Protein AF-A0A101IDC4-F1 (afdb_monomer_lite)

Secondary structure (DSSP, 8-state):
--HHHHHHHHHTT-SEEEEEE-STT-HHHHHHHTS---SSEEEEEETTSPPEEEE-

Sequence (56 aa):
MKSDIDRYLKENNADALWVTGAAQHNPTMVYMTGGGHMTQADVIKKIGTDPILCHA

Foldseek 3Di:
DLLVLLVVCVVVVHQKDKDWAFPVVRVVVCVLVVNDGGHTWIWIGGRPDRIDIGDD

pLDDT: mean 92.93, std 7.04, range [60.91, 97.56]

Radius of gyration: 11.23 Å; chains: 1; bounding box: 21×21×28 Å

Structure (mmCIF, N/CA/C/O backbone):
data_AF-A0A101IDC4-F1
#
_entry.id   AF-A0A101IDC4-F1
#
loop_
_atom_site.group_PDB
_atom_site.id
_atom_site.type_symbol
_atom_site.label_atom_id
_atom_site.label_alt_id
_atom_site.label_comp_id
_atom_site.label_asym_id
_atom_site.label_entity_id
_atom_site.label_seq_id
_atom_site.pdbx_PDB_ins_code
_atom_site.Cartn_x
_atom_site.Cartn_y
_atom_site.Cartn_z
_atom_site.occupancy
_atom_site.B_iso_or_equiv
_atom_site.auth_seq_id
_atom_site.auth_comp_id
_atom_site.auth_asym_id
_atom_site.auth_atom_id
_atom_site.pdbx_PDB_model_num
ATOM 1 N N . MET A 1 1 ? 6.282 -1.880 11.585 1.00 60.91 1 MET A N 1
ATOM 2 C CA . MET A 1 1 ? 6.732 -1.545 10.212 1.00 60.91 1 MET A CA 1
ATOM 3 C C . MET A 1 1 ? 5.616 -1.546 9.153 1.00 60.91 1 MET A C 1
ATOM 5 O O . MET A 1 1 ? 5.568 -0.600 8.382 1.00 60.91 1 MET A O 1
ATOM 9 N N . LYS A 1 2 ? 4.684 -2.517 9.075 1.00 66.50 2 LYS A N 1
ATOM 10 C CA . LYS A 1 2 ? 3.408 -2.337 8.317 1.00 66.50 2 LYS A CA 1
ATOM 11 C C . LYS A 1 2 ? 2.265 -1.823 9.201 1.00 66.50 2 LYS A C 1
ATOM 13 O O . LYS A 1 2 ? 1.477 -0.996 8.767 1.00 66.50 2 LYS A O 1
ATOM 18 N N . SER A 1 3 ? 2.250 -2.238 10.467 1.00 72.56 3 SER A N 1
ATOM 19 C CA . SER A 1 3 ? 1.374 -1.702 11.518 1.00 72.56 3 SER A CA 1
ATOM 20 C C . SER A 1 3 ? 1.563 -0.201 11.764 1.00 72.56 3 SER A C 1
ATOM 22 O O . SER A 1 3 ? 0.616 0.486 12.132 1.00 72.56 3 SER A O 1
ATOM 24 N N . ASP A 1 4 ? 2.767 0.323 11.517 1.00 91.12 4 ASP A N 1
ATOM 25 C CA . ASP A 1 4 ? 3.041 1.758 11.638 1.00 91.12 4 ASP A CA 1
ATOM 26 C C . ASP A 1 4 ? 2.332 2.572 10.560 1.00 91.12 4 ASP A C 1
ATOM 28 O O . ASP A 1 4 ? 1.968 3.708 10.827 1.00 91.12 4 ASP A O 1
ATOM 32 N N . ILE A 1 5 ? 2.076 1.998 9.376 1.00 93.56 5 ILE A N 1
ATOM 33 C CA . ILE A 1 5 ? 1.321 2.685 8.319 1.00 93.56 5 ILE A CA 1
ATOM 34 C C . ILE A 1 5 ? -0.077 3.028 8.833 1.00 93.56 5 ILE A C 1
ATOM 36 O O . ILE A 1 5 ? -0.518 4.156 8.671 1.00 93.56 5 ILE A O 1
ATOM 40 N N . ASP A 1 6 ? -0.738 2.108 9.537 1.00 93.88 6 ASP A N 1
ATOM 41 C CA . ASP A 1 6 ? -2.063 2.373 10.109 1.00 93.88 6 ASP A CA 1
ATOM 42 C C . ASP A 1 6 ? -2.016 3.442 11.200 1.00 93.88 6 ASP A C 1
ATOM 44 O O . ASP A 1 6 ? -2.929 4.262 11.297 1.00 93.88 6 ASP A O 1
ATOM 48 N N . ARG A 1 7 ? -0.950 3.459 12.007 1.00 95.38 7 ARG A N 1
ATOM 49 C CA . ARG A 1 7 ? -0.721 4.526 12.984 1.00 95.38 7 ARG A CA 1
ATOM 50 C C . ARG A 1 7 ? -0.535 5.874 12.284 1.00 95.38 7 ARG A C 1
ATOM 52 O O . ARG A 1 7 ? -1.216 6.823 12.649 1.00 95.38 7 ARG A O 1
ATOM 59 N N . TYR A 1 8 ? 0.308 5.948 11.257 1.00 95.62 8 TYR A N 1
ATOM 60 C CA . TYR A 1 8 ?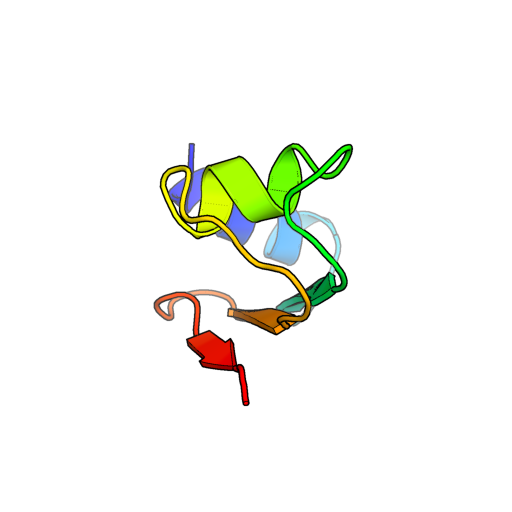 0.551 7.182 10.513 1.00 95.62 8 TYR A CA 1
ATOM 61 C C . TYR A 1 8 ? -0.688 7.671 9.762 1.00 95.62 8 TYR A C 1
ATOM 63 O O . TYR A 1 8 ? -0.956 8.868 9.774 1.00 95.62 8 TYR A O 1
ATOM 71 N N . LEU A 1 9 ? -1.473 6.774 9.163 1.00 95.88 9 LEU A N 1
ATOM 72 C CA . LEU A 1 9 ? -2.742 7.129 8.526 1.00 95.88 9 LEU A CA 1
ATOM 73 C C . LEU A 1 9 ? -3.707 7.765 9.541 1.00 95.88 9 LEU A C 1
ATOM 75 O O . LEU A 1 9 ? -4.253 8.832 9.272 1.00 95.88 9 LEU A O 1
ATOM 79 N N . LYS A 1 10 ? -3.829 7.187 10.746 1.00 95.50 10 LYS A N 1
ATOM 80 C CA . LYS A 1 10 ? -4.630 7.768 11.840 1.00 95.50 10 LYS A CA 1
ATOM 81 C C . LYS A 1 10 ? -4.090 9.118 12.315 1.00 95.50 10 LYS A C 1
ATOM 83 O O . LYS A 1 10 ? -4.857 10.066 12.421 1.00 95.50 10 LYS A O 1
ATOM 88 N N . GLU A 1 11 ? -2.788 9.212 12.590 1.00 97.38 11 GLU A N 1
ATOM 89 C CA . GLU A 1 11 ? -2.133 10.443 13.065 1.00 97.38 11 GLU A CA 1
ATOM 90 C C . GLU A 1 11 ? -2.269 11.600 12.060 1.00 97.38 11 GLU A C 1
ATOM 92 O O . GLU A 1 11 ? -2.338 12.757 12.466 1.00 97.38 11 GLU A O 1
ATOM 97 N N . ASN A 1 12 ? -2.348 11.294 10.760 1.00 97.38 12 ASN A N 1
ATOM 98 C CA . ASN A 1 12 ? -2.450 12.283 9.686 1.00 97.38 12 ASN A CA 1
ATOM 99 C C . ASN A 1 12 ? -3.880 12.472 9.141 1.00 97.38 12 ASN A C 1
ATOM 101 O O . ASN A 1 12 ? -4.046 13.167 8.143 1.00 97.38 12 ASN A O 1
ATOM 105 N N . ASN A 1 13 ? -4.909 11.893 9.775 1.00 97.38 13 ASN A N 1
ATOM 106 C CA . ASN A 1 13 ? -6.306 11.945 9.312 1.00 97.38 13 ASN A CA 1
ATOM 107 C C . ASN A 1 13 ? -6.486 11.502 7.844 1.00 97.38 13 ASN A C 1
ATOM 109 O O . ASN A 1 13 ? -7.246 12.108 7.091 1.00 97.38 13 ASN A O 1
ATOM 113 N N . ALA A 1 14 ? -5.766 10.459 7.433 1.00 97.44 14 ALA A N 1
ATOM 114 C CA . ALA A 1 14 ? -5.858 9.874 6.102 1.00 97.44 14 ALA A CA 1
ATOM 115 C C . ALA A 1 14 ? -6.588 8.526 6.155 1.00 97.44 14 ALA A C 1
ATOM 117 O O . ALA A 1 14 ? -6.244 7.653 6.952 1.00 97.44 14 ALA A O 1
ATOM 118 N N . ASP A 1 15 ? -7.557 8.322 5.262 1.00 96.62 15 ASP A N 1
ATOM 119 C CA . ASP A 1 15 ? -8.333 7.075 5.213 1.00 96.62 15 ASP A CA 1
ATOM 120 C C . ASP A 1 15 ? -7.537 5.899 4.619 1.00 96.62 15 ASP A C 1
ATOM 122 O O . ASP A 1 15 ? -7.754 4.731 4.969 1.00 96.62 15 ASP A O 1
ATOM 126 N N . ALA A 1 16 ? -6.612 6.196 3.701 1.00 96.38 16 ALA A N 1
ATOM 127 C CA . ALA A 1 16 ? -5.822 5.201 2.990 1.00 96.38 16 ALA A CA 1
ATOM 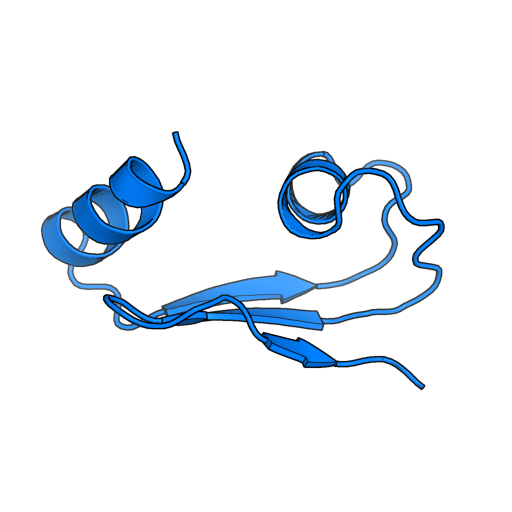128 C C . ALA A 1 16 ? -4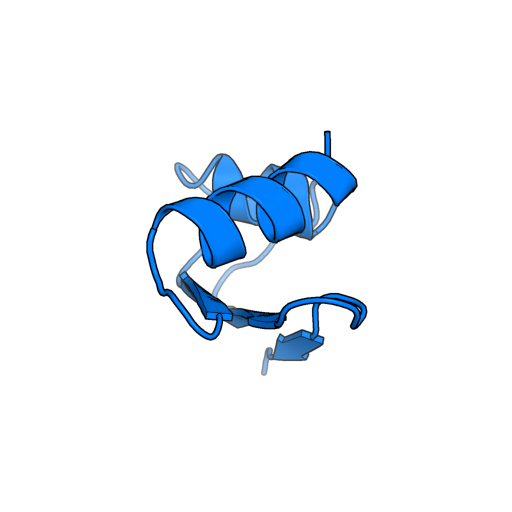.506 5.764 2.436 1.00 96.38 16 ALA A C 1
ATOM 130 O O . ALA A 1 16 ? -4.357 6.965 2.216 1.00 96.38 16 ALA A O 1
ATOM 131 N N . LEU A 1 17 ? -3.576 4.855 2.145 1.00 96.25 17 LEU A N 1
ATOM 132 C CA . LEU A 1 17 ? -2.387 5.091 1.336 1.00 96.25 17 LEU A CA 1
ATOM 133 C C . LEU A 1 17 ? -2.599 4.491 -0.058 1.00 96.25 17 LEU A C 1
ATOM 135 O O . LEU A 1 17 ? -2.954 3.316 -0.175 1.00 96.25 17 LEU A O 1
ATOM 139 N N . TRP A 1 18 ? -2.318 5.277 -1.096 1.00 97.56 18 TRP A N 1
ATOM 140 C CA . TRP A 1 18 ? -2.267 4.817 -2.482 1.00 97.56 18 TRP A CA 1
ATOM 141 C C . TRP A 1 18 ? -0.832 4.900 -3.001 1.00 97.56 18 TRP A C 1
ATOM 143 O O . TRP A 1 18 ? -0.206 5.959 -2.981 1.00 97.56 18 TRP A O 1
ATOM 153 N N . VAL A 1 19 ? -0.305 3.763 -3.442 1.00 96.31 19 VAL A N 1
ATOM 154 C CA . VAL A 1 19 ? 1.010 3.640 -4.071 1.00 96.31 19 VAL A CA 1
ATOM 155 C C . VAL A 1 19 ? 0.778 3.246 -5.519 1.00 96.31 19 VAL A C 1
ATOM 157 O O . VAL A 1 19 ? 0.131 2.235 -5.763 1.00 96.31 19 VAL A O 1
ATOM 160 N N . THR A 1 20 ? 1.301 4.016 -6.465 1.00 96.75 20 THR A N 1
ATOM 161 C CA . THR A 1 20 ? 1.050 3.813 -7.898 1.00 96.75 20 THR A CA 1
ATOM 162 C C . THR A 1 20 ? 2.353 3.719 -8.689 1.00 96.75 20 THR A C 1
ATOM 164 O O . THR A 1 20 ? 3.391 4.230 -8.255 1.00 96.75 20 THR A O 1
ATOM 167 N N . GLY 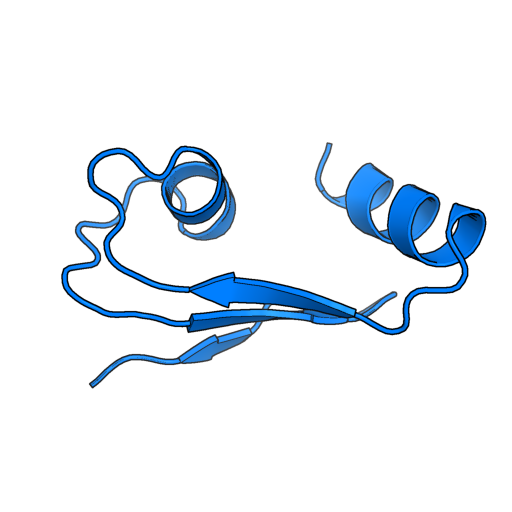A 1 21 ? 2.297 3.069 -9.851 1.00 95.25 21 GLY A N 1
ATOM 168 C CA . GLY A 1 21 ? 3.384 2.992 -10.825 1.00 95.25 21 GLY A CA 1
ATOM 169 C C . GLY A 1 21 ? 4.201 1.699 -10.771 1.00 95.25 21 GLY A C 1
ATOM 170 O O . GLY A 1 21 ? 3.814 0.705 -10.158 1.00 95.25 21 GLY A O 1
ATOM 171 N N . ALA A 1 22 ? 5.340 1.701 -11.464 1.00 95.31 22 ALA A N 1
ATOM 172 C CA . ALA A 1 22 ? 6.261 0.567 -11.496 1.00 95.31 22 ALA A CA 1
ATOM 173 C C . ALA A 1 22 ? 6.988 0.391 -10.152 1.00 95.31 22 ALA A C 1
ATOM 175 O O . ALA A 1 22 ? 7.150 1.346 -9.396 1.00 95.31 22 ALA A O 1
ATOM 176 N N . ALA A 1 23 ? 7.494 -0.814 -9.880 1.00 95.25 23 ALA A N 1
ATOM 177 C CA . ALA A 1 23 ? 8.375 -1.069 -8.736 1.00 95.25 23 ALA A CA 1
ATOM 178 C C . ALA A 1 23 ? 9.776 -0.455 -8.924 1.00 95.25 23 ALA A C 1
ATOM 180 O O . ALA A 1 23 ? 10.464 -0.149 -7.949 1.00 95.25 23 ALA A O 1
ATOM 181 N N . GLN A 1 24 ? 10.209 -0.246 -10.171 1.00 95.00 24 GLN A N 1
ATOM 182 C CA . GLN A 1 24 ? 11.482 0.411 -10.464 1.00 95.00 24 GLN A CA 1
ATOM 183 C C . GLN A 1 24 ? 11.469 1.856 -9.963 1.00 95.00 24 GLN A C 1
ATOM 185 O O . GLN A 1 24 ? 10.535 2.606 -10.230 1.00 95.00 24 GLN A O 1
ATOM 190 N N . HIS A 1 25 ? 12.512 2.236 -9.223 1.00 94.25 25 HIS A N 1
ATOM 191 C CA . HIS A 1 25 ? 12.630 3.547 -8.572 1.00 94.25 25 HIS A CA 1
ATOM 192 C C . HIS A 1 25 ? 11.494 3.885 -7.584 1.00 94.25 25 HIS A C 1
ATOM 194 O O . HIS A 1 25 ? 11.385 5.026 -7.144 1.00 94.25 25 HIS A O 1
ATOM 200 N N . ASN A 1 26 ? 10.690 2.895 -7.177 1.00 95.75 26 ASN A N 1
ATOM 201 C CA . ASN A 1 26 ? 9.585 3.056 -6.239 1.00 95.75 26 ASN A CA 1
ATOM 202 C C . ASN A 1 26 ? 9.775 2.124 -5.029 1.00 95.75 26 ASN A C 1
ATOM 204 O O . ASN A 1 26 ? 9.224 1.016 -4.985 1.00 95.75 26 ASN A O 1
ATOM 208 N N . PRO A 1 27 ? 10.565 2.547 -4.026 1.00 94.81 27 PRO A N 1
ATOM 209 C CA . PRO A 1 27 ? 10.851 1.716 -2.860 1.00 94.81 27 PRO A CA 1
ATOM 210 C C . PRO A 1 27 ? 9.582 1.355 -2.075 1.00 94.81 27 PRO A C 1
ATOM 212 O O . PRO A 1 27 ? 9.509 0.273 -1.493 1.00 94.81 27 PRO A O 1
ATOM 215 N N . THR A 1 28 ? 8.558 2.212 -2.096 1.00 94.44 28 THR A N 1
ATOM 216 C CA . THR A 1 28 ? 7.272 1.939 -1.446 1.00 94.44 28 THR A CA 1
ATOM 217 C C . THR A 1 28 ? 6.554 0.769 -2.116 1.00 94.44 28 THR A C 1
ATOM 219 O O . THR A 1 28 ? 6.100 -0.140 -1.426 1.00 94.44 28 THR A O 1
ATOM 222 N N . MET A 1 29 ? 6.501 0.730 -3.451 1.00 95.50 29 MET A N 1
ATOM 223 C CA . MET A 1 29 ? 5.910 -0.393 -4.188 1.00 95.50 29 MET A CA 1
ATOM 224 C C . MET A 1 29 ? 6.669 -1.701 -3.924 1.00 95.50 29 MET A C 1
ATOM 226 O O . MET A 1 29 ? 6.048 -2.730 -3.654 1.00 95.50 29 MET A O 1
ATOM 230 N N . VAL A 1 30 ? 8.008 -1.660 -3.914 1.00 95.12 30 VAL A N 1
ATOM 231 C CA . VAL A 1 30 ? 8.862 -2.815 -3.575 1.00 95.12 30 VAL A CA 1
ATOM 232 C C . VAL A 1 30 ? 8.551 -3.335 -2.172 1.00 95.12 30 VAL A C 1
ATOM 234 O O . VAL A 1 30 ? 8.344 -4.534 -1.985 1.00 95.12 30 VAL A O 1
ATOM 237 N N . TYR A 1 31 ? 8.465 -2.439 -1.190 1.00 93.81 31 TYR A N 1
ATOM 238 C CA . TYR A 1 31 ? 8.168 -2.794 0.195 1.00 93.81 31 TYR A CA 1
ATOM 239 C C . TYR A 1 31 ? 6.766 -3.400 0.364 1.00 93.81 31 TYR A C 1
ATOM 241 O O . TYR A 1 31 ? 6.584 -4.368 1.108 1.00 93.81 31 TYR A O 1
ATOM 249 N N . MET A 1 32 ? 5.773 -2.850 -0.339 1.00 93.19 32 MET A N 1
ATOM 250 C CA . MET A 1 32 ? 4.385 -3.302 -0.239 1.00 93.19 32 MET A CA 1
ATOM 251 C C . MET A 1 32 ? 4.145 -4.641 -0.945 1.00 93.19 32 MET A C 1
ATOM 253 O O . MET A 1 32 ? 3.346 -5.437 -0.457 1.00 93.19 32 MET A O 1
ATOM 257 N N . THR A 1 33 ? 4.864 -4.918 -2.035 1.00 92.69 33 THR A N 1
ATOM 258 C CA . THR A 1 33 ? 4.704 -6.141 -2.848 1.00 92.69 33 THR A CA 1
ATOM 259 C C . THR A 1 33 ? 5.745 -7.228 -2.562 1.00 92.69 33 THR A C 1
ATOM 261 O O . THR A 1 33 ? 5.643 -8.325 -3.101 1.00 92.69 33 THR A O 1
ATOM 264 N N . GLY A 1 34 ? 6.743 -6.959 -1.713 1.00 91.81 34 GLY A N 1
ATOM 265 C CA . GLY A 1 34 ? 7.792 -7.927 -1.370 1.00 91.81 34 GLY A CA 1
ATOM 266 C C . GLY A 1 34 ? 8.856 -8.116 -2.458 1.00 91.81 34 GLY A C 1
ATOM 267 O O . GLY A 1 34 ? 9.465 -9.178 -2.529 1.00 91.81 34 GLY A O 1
ATOM 268 N N . GLY A 1 35 ? 9.085 -7.103 -3.301 1.00 87.44 35 GLY A N 1
ATOM 269 C CA . GLY A 1 35 ? 10.099 -7.144 -4.364 1.00 87.44 35 GLY A CA 1
ATOM 270 C C . GLY A 1 35 ? 9.641 -7.750 -5.691 1.00 87.44 35 GLY A C 1
ATOM 271 O O . GLY A 1 35 ? 10.481 -8.090 -6.523 1.00 87.44 35 GLY A O 1
ATOM 272 N N . GLY A 1 36 ? 8.332 -7.876 -5.919 1.00 87.06 36 GLY A N 1
ATOM 273 C CA . GLY A 1 36 ? 7.802 -8.299 -7.214 1.00 87.06 36 GLY A CA 1
ATOM 274 C C . GLY A 1 36 ? 8.136 -7.309 -8.339 1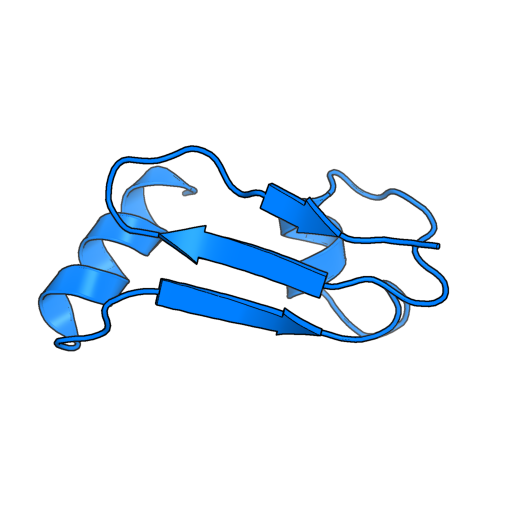.00 87.06 36 GLY A C 1
ATOM 275 O O . GLY A 1 36 ? 8.172 -6.093 -8.135 1.00 87.06 36 GLY A O 1
ATOM 276 N N . HIS A 1 37 ? 8.356 -7.826 -9.552 1.00 89.56 37 HIS A N 1
ATOM 277 C CA . HIS A 1 37 ? 8.527 -7.003 -10.753 1.00 89.56 37 HIS A CA 1
ATOM 278 C C . HIS A 1 37 ? 7.178 -6.412 -11.182 1.00 89.56 37 HIS A C 1
ATOM 280 O O . HIS A 1 37 ? 6.462 -6.994 -11.990 1.00 89.56 37 HIS A O 1
ATOM 286 N N . MET A 1 38 ? 6.818 -5.259 -10.615 1.00 93.56 38 MET A N 1
ATOM 287 C CA . MET A 1 38 ? 5.639 -4.504 -11.042 1.00 93.56 38 MET A CA 1
ATOM 288 C C . MET A 1 38 ? 6.034 -3.550 -12.169 1.00 93.56 38 MET A C 1
ATOM 290 O O . MET A 1 38 ? 6.860 -2.658 -11.964 1.00 93.56 38 MET A O 1
ATOM 294 N N . THR A 1 39 ? 5.448 -3.729 -13.351 1.00 92.44 39 THR A N 1
ATOM 295 C CA . THR A 1 39 ? 5.584 -2.796 -14.483 1.00 92.44 39 THR A CA 1
ATOM 296 C C . THR A 1 39 ? 4.561 -1.667 -14.388 1.00 92.44 39 THR A C 1
ATOM 298 O O . THR A 1 39 ? 4.890 -0.515 -14.657 1.00 92.44 39 THR A O 1
ATOM 301 N N . GLN A 1 40 ? 3.347 -1.988 -13.940 1.00 94.75 40 GLN A N 1
ATOM 302 C CA . GLN A 1 40 ? 2.278 -1.046 -13.642 1.00 94.75 40 GLN A CA 1
ATOM 303 C C . GLN A 1 40 ? 1.326 -1.685 -12.629 1.00 94.75 40 GLN A C 1
ATOM 305 O O . GLN A 1 40 ? 0.696 -2.699 -12.924 1.00 94.75 40 GLN A O 1
ATOM 310 N N . ALA A 1 41 ? 1.235 -1.109 -11.435 1.00 96.19 41 ALA A N 1
ATOM 311 C CA . ALA A 1 41 ? 0.319 -1.578 -10.407 1.00 96.19 41 ALA A CA 1
ATOM 312 C C . ALA A 1 41 ? -0.100 -0.437 -9.480 1.00 96.19 41 ALA A C 1
ATOM 314 O O . ALA A 1 41 ? 0.583 0.585 -9.373 1.00 96.19 41 ALA A O 1
ATOM 315 N N . ASP A 1 42 ? -1.194 -0.668 -8.767 1.00 97.25 42 ASP A N 1
ATOM 316 C CA . ASP A 1 42 ? -1.636 0.152 -7.653 1.00 97.25 42 ASP A CA 1
ATOM 317 C C . ASP A 1 42 ? -1.707 -0.701 -6.389 1.00 97.25 42 ASP A C 1
ATOM 319 O O . ASP A 1 42 ? -2.255 -1.802 -6.393 1.00 97.25 42 ASP A O 1
ATOM 323 N N . VAL A 1 43 ? -1.177 -0.184 -5.284 1.00 96.81 43 VAL A N 1
ATOM 324 C CA . VAL A 1 43 ? -1.414 -0.736 -3.951 1.00 96.81 43 VAL A CA 1
ATOM 325 C C . VAL A 1 43 ? -2.256 0.243 -3.154 1.00 96.81 43 VAL A C 1
ATOM 327 O O . VAL A 1 43 ? -1.876 1.400 -2.973 1.00 96.81 43 VAL A O 1
ATOM 330 N N . ILE A 1 44 ? -3.379 -0.244 -2.632 1.00 97.50 44 ILE A N 1
ATOM 331 C CA . ILE A 1 44 ? -4.282 0.515 -1.768 1.00 97.50 44 ILE A CA 1
ATOM 332 C C . ILE A 1 44 ? -4.234 -0.100 -0.371 1.00 97.50 44 ILE A C 1
ATOM 334 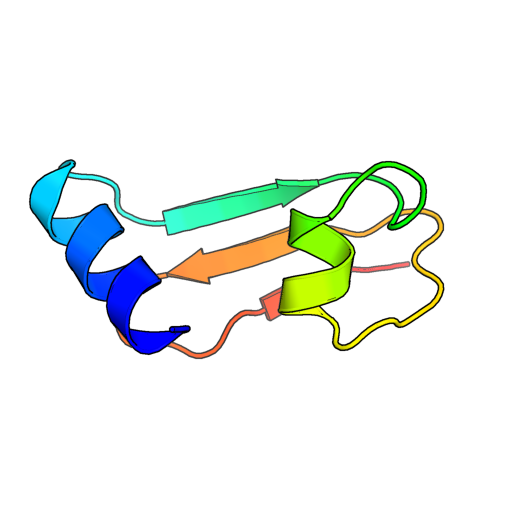O O . ILE A 1 44 ? -4.632 -1.247 -0.170 1.00 97.50 44 ILE A O 1
ATOM 338 N N . LYS A 1 45 ? -3.760 0.664 0.615 1.00 96.19 45 LYS A N 1
ATOM 339 C CA . LYS A 1 45 ? -3.698 0.254 2.024 1.00 96.19 45 LYS A CA 1
ATOM 340 C C . LYS A 1 45 ? -4.627 1.126 2.861 1.00 96.19 45 LYS A C 1
ATOM 342 O O . LYS A 1 45 ? -4.329 2.292 3.097 1.00 96.19 45 LYS A O 1
ATOM 347 N N . LYS A 1 46 ? -5.733 0.543 3.331 1.00 95.75 46 LYS A N 1
ATOM 348 C CA . LYS A 1 46 ? -6.656 1.170 4.289 1.00 95.75 46 LYS A CA 1
ATOM 349 C C . LYS A 1 46 ? -6.292 0.789 5.723 1.00 95.75 46 LYS A C 1
ATOM 351 O O . LYS A 1 46 ? -5.680 -0.258 5.966 1.00 95.75 46 LYS A O 1
ATOM 356 N N . ILE A 1 47 ? -6.708 1.613 6.680 1.00 94.44 47 ILE A N 1
ATOM 357 C CA . ILE A 1 47 ? -6.520 1.337 8.109 1.00 94.44 47 ILE A CA 1
ATOM 358 C C . ILE A 1 47 ? -7.194 0.008 8.481 1.00 94.44 47 ILE A C 1
ATOM 360 O O . ILE A 1 47 ? -8.365 -0.206 8.175 1.00 94.44 47 ILE A O 1
ATOM 364 N N . GLY A 1 48 ? -6.465 -0.881 9.164 1.00 92.88 48 GLY A N 1
ATOM 365 C CA . GLY A 1 48 ? -7.022 -2.121 9.712 1.00 92.88 48 GLY A CA 1
ATOM 366 C C . GLY A 1 48 ? -7.354 -3.209 8.686 1.00 92.88 48 GLY A C 1
ATOM 367 O O . GLY A 1 48 ? -7.890 -4.242 9.073 1.00 92.88 48 GLY A O 1
ATOM 368 N N . THR A 1 49 ? -7.035 -3.014 7.403 1.00 93.38 49 THR A N 1
ATOM 369 C CA . THR A 1 49 ? -7.187 -4.044 6.361 1.00 93.38 49 THR A CA 1
ATOM 370 C C . THR A 1 49 ? -5.841 -4.438 5.779 1.00 93.38 49 THR A C 1
ATOM 372 O O . THR A 1 49 ? -4.885 -3.663 5.825 1.00 93.38 49 THR A O 1
ATOM 375 N N . ASP A 1 50 ? -5.758 -5.599 5.146 1.00 93.38 50 ASP A N 1
ATOM 376 C CA . ASP A 1 50 ? -4.588 -5.907 4.330 1.00 93.38 50 ASP A CA 1
ATOM 377 C C . ASP A 1 50 ? -4.509 -4.976 3.102 1.00 93.38 50 ASP A C 1
ATOM 379 O O . ASP A 1 50 ? -5.542 -4.457 2.651 1.00 93.38 50 ASP A O 1
ATOM 383 N N . PRO A 1 51 ? -3.296 -4.694 2.583 1.00 94.75 51 PRO A N 1
ATOM 384 C CA . PRO A 1 51 ? -3.133 -3.982 1.323 1.00 94.75 51 PRO A CA 1
ATOM 385 C C . PRO A 1 51 ? -3.754 -4.762 0.162 1.00 94.75 51 PRO A C 1
ATOM 387 O O . PRO A 1 51 ? -3.605 -5.979 0.072 1.00 94.75 51 PRO A O 1
ATOM 390 N N . ILE A 1 52 ? -4.388 -4.044 -0.758 1.00 96.19 52 ILE A N 1
ATOM 391 C CA . ILE A 1 52 ? -4.938 -4.596 -1.996 1.00 96.19 52 ILE A CA 1
ATOM 392 C C . ILE A 1 52 ? -3.984 -4.230 -3.128 1.00 96.19 52 ILE A C 1
ATOM 394 O O . ILE A 1 52 ? -3.669 -3.052 -3.290 1.00 96.19 52 ILE A O 1
ATOM 398 N N . LEU A 1 53 ? -3.531 -5.227 -3.888 1.00 95.75 53 LEU A N 1
ATOM 399 C CA . LEU A 1 53 ? -2.750 -5.040 -5.110 1.00 95.75 53 LEU A CA 1
ATOM 400 C C . LEU A 1 53 ? -3.684 -5.126 -6.322 1.00 95.75 53 LEU A C 1
ATOM 402 O O . LEU A 1 53 ? -4.345 -6.142 -6.522 1.00 95.75 53 LEU A O 1
ATOM 406 N N . CYS A 1 54 ? -3.701 -4.078 -7.136 1.00 95.88 54 CYS A N 1
ATOM 407 C CA . CYS A 1 54 ? -4.400 -4.011 -8.412 1.00 95.88 54 CYS A CA 1
ATOM 408 C C . CYS A 1 54 ? -3.357 -3.990 -9.536 1.00 95.88 54 CYS A C 1
ATOM 410 O O . CYS A 1 54 ? -2.483 -3.124 -9.546 1.00 95.88 54 CYS A O 1
ATOM 412 N N . HIS A 1 55 ? -3.438 -4.923 -10.482 1.00 91.25 55 HIS A N 1
ATOM 413 C CA . HIS A 1 55 ? -2.580 -4.962 -11.669 1.00 91.25 55 HIS A CA 1
ATOM 414 C C . HIS A 1 55 ? -3.359 -5.540 -12.863 1.00 91.25 55 HIS A C 1
ATOM 416 O O . HIS A 1 55 ? -4.396 -6.177 -12.662 1.00 91.25 55 HIS A O 1
ATOM 422 N N . ALA A 1 56 ? -2.871 -5.295 -14.083 1.00 79.12 56 ALA A N 1
ATOM 423 C CA . ALA A 1 56 ? -3.376 -5.907 -15.318 1.00 79.12 56 ALA A CA 1
ATOM 424 C C . ALA A 1 56 ? -2.572 -7.158 -15.700 1.00 79.12 56 ALA A C 1
ATOM 426 O O . ALA A 1 56 ? -1.416 -7.281 -15.224 1.00 79.12 56 ALA A O 1
#